Protein AF-A0A2D9RG79-F1 (afdb_monomer_lite)

Structure (mmCIF, N/CA/C/O backbone):
data_AF-A0A2D9RG79-F1
#
_entry.id   AF-A0A2D9RG79-F1
#
loop_
_atom_site.group_PDB
_atom_site.id
_atom_site.type_symbol
_atom_site.label_atom_id
_atom_site.label_alt_id
_atom_site.label_comp_id
_atom_site.label_asym_id
_atom_site.label_entity_id
_atom_site.label_seq_id
_atom_site.pdbx_PDB_ins_code
_atom_site.Cartn_x
_atom_site.Cartn_y
_atom_site.Cartn_z
_atom_site.occupancy
_atom_site.B_iso_or_equiv
_atom_site.auth_seq_id
_atom_site.auth_comp_id
_atom_site.auth_asym_id
_atom_site.auth_atom_id
_atom_site.pdbx_PDB_model_num
ATOM 1 N N . MET A 1 1 ? 16.481 -12.600 -15.174 1.00 59.59 1 MET A N 1
ATOM 2 C CA . MET A 1 1 ? 15.598 -11.558 -14.614 1.00 59.59 1 MET A CA 1
ATOM 3 C C . MET A 1 1 ? 16.467 -10.384 -14.225 1.00 59.59 1 MET A C 1
ATOM 5 O O . MET A 1 1 ? 17.260 -10.529 -13.307 1.00 59.59 1 MET A O 1
ATOM 9 N N . ASN A 1 2 ? 16.383 -9.276 -14.959 1.00 85.81 2 ASN A N 1
ATOM 10 C CA . ASN A 1 2 ? 17.203 -8.097 -14.692 1.00 85.81 2 ASN A CA 1
ATOM 11 C C . ASN A 1 2 ? 16.375 -7.102 -13.884 1.00 85.81 2 ASN A C 1
ATOM 13 O O . ASN A 1 2 ? 15.755 -6.217 -14.458 1.00 85.81 2 ASN A O 1
ATOM 17 N N . TRP A 1 3 ? 16.332 -7.297 -12.565 1.00 89.75 3 TRP A N 1
ATOM 18 C CA . TRP A 1 3 ? 15.822 -6.268 -11.665 1.00 89.75 3 TRP A CA 1
ATOM 19 C C . TRP A 1 3 ? 16.822 -5.119 -11.643 1.00 89.75 3 TRP A C 1
ATOM 21 O O . TRP A 1 3 ? 18.012 -5.306 -11.381 1.00 89.75 3 TRP A O 1
ATOM 31 N N . THR A 1 4 ? 16.332 -3.935 -11.952 1.00 95.56 4 THR A N 1
ATOM 32 C CA . THR A 1 4 ? 17.068 -2.683 -11.904 1.00 95.56 4 THR A CA 1
ATOM 33 C C . THR A 1 4 ? 16.993 -2.086 -10.500 1.00 95.56 4 THR A C 1
ATOM 35 O O . THR A 1 4 ? 16.170 -2.472 -9.670 1.00 95.56 4 THR A O 1
ATOM 38 N N . LEU A 1 5 ? 17.837 -1.090 -10.223 1.00 96.56 5 LEU A N 1
ATOM 39 C CA . LEU A 1 5 ? 17.771 -0.334 -8.969 1.00 96.56 5 LEU A CA 1
ATOM 40 C C . LEU A 1 5 ? 16.382 0.293 -8.738 1.00 96.56 5 LEU A C 1
ATOM 42 O O . LEU A 1 5 ? 15.941 0.395 -7.595 1.00 96.56 5 LEU A O 1
ATOM 46 N N . LEU A 1 6 ? 15.693 0.687 -9.814 1.00 95.25 6 LEU A N 1
ATOM 47 C CA . LEU A 1 6 ? 14.352 1.262 -9.733 1.00 95.25 6 LEU A CA 1
ATOM 48 C C . LEU A 1 6 ? 13.321 0.240 -9.250 1.00 95.25 6 LEU A C 1
ATOM 50 O O . LEU A 1 6 ? 12.472 0.601 -8.442 1.00 95.25 6 LEU A O 1
ATOM 54 N N . ASP A 1 7 ? 13.438 -1.027 -9.653 1.00 94.44 7 ASP A N 1
ATOM 55 C CA . ASP A 1 7 ? 12.529 -2.093 -9.210 1.00 94.44 7 ASP A CA 1
ATOM 56 C C . ASP A 1 7 ? 12.661 -2.336 -7.701 1.00 94.44 7 ASP A C 1
ATOM 58 O O . ASP A 1 7 ? 11.668 -2.4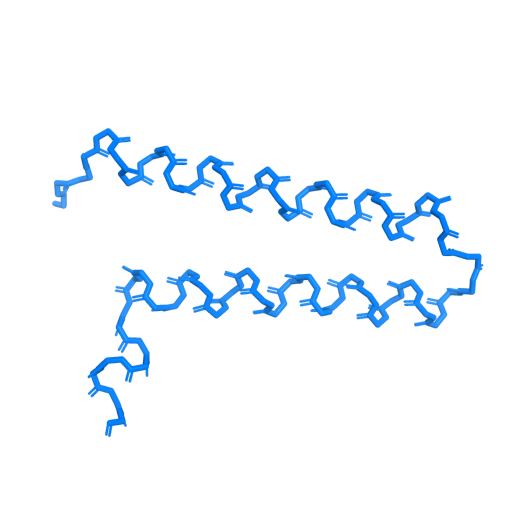32 -6.977 1.00 94.44 7 ASP A O 1
ATOM 62 N N . PHE A 1 8 ? 13.896 -2.342 -7.190 1.00 95.62 8 PHE A N 1
ATOM 63 C CA . PHE A 1 8 ? 14.147 -2.450 -5.751 1.00 95.62 8 PHE A CA 1
ATOM 64 C C . PHE A 1 8 ? 13.644 -1.233 -4.978 1.00 95.62 8 PHE A C 1
ATOM 66 O O . PHE A 1 8 ? 13.080 -1.387 -3.894 1.00 95.62 8 PHE A O 1
ATOM 73 N N . LEU A 1 9 ? 13.823 -0.027 -5.522 1.00 97.75 9 LEU A N 1
ATOM 74 C CA . LEU A 1 9 ? 13.317 1.191 -4.897 1.00 97.75 9 LEU A CA 1
ATOM 75 C C . LEU A 1 9 ? 11.783 1.201 -4.862 1.00 97.75 9 LEU A C 1
ATOM 77 O O . LEU A 1 9 ? 11.200 1.532 -3.830 1.00 97.75 9 LEU A O 1
ATOM 81 N N . ALA A 1 10 ? 11.131 0.788 -5.949 1.00 96.44 10 ALA A N 1
ATOM 82 C CA . ALA A 1 10 ? 9.683 0.645 -6.013 1.00 96.44 10 ALA A CA 1
ATOM 83 C C . ALA A 1 10 ? 9.182 -0.375 -4.979 1.00 96.44 10 ALA A C 1
ATOM 85 O O . ALA A 1 10 ? 8.270 -0.068 -4.212 1.00 96.44 10 ALA A O 1
ATOM 86 N N . ALA A 1 11 ? 9.826 -1.542 -4.879 1.00 96.25 11 ALA A N 1
ATOM 87 C CA . ALA A 1 11 ? 9.498 -2.550 -3.872 1.00 96.25 11 ALA A CA 1
ATOM 88 C C . ALA A 1 11 ? 9.702 -2.032 -2.437 1.00 96.25 11 ALA A C 1
ATOM 90 O O . ALA A 1 11 ? 8.854 -2.262 -1.574 1.00 96.25 11 ALA A O 1
ATOM 91 N N . PHE A 1 12 ? 10.787 -1.295 -2.175 1.00 97.88 12 PHE A N 1
ATOM 92 C CA . PHE A 1 12 ? 11.047 -0.678 -0.873 1.00 97.88 12 PHE A CA 1
ATOM 93 C C . PHE A 1 12 ? 9.948 0.314 -0.484 1.00 97.88 12 PHE A C 1
ATOM 95 O O . PHE A 1 12 ? 9.415 0.240 0.623 1.00 97.88 12 PHE A O 1
ATOM 102 N N . VAL A 1 13 ? 9.572 1.214 -1.398 1.00 98.19 13 VAL A N 1
ATOM 103 C CA . VAL A 1 13 ? 8.489 2.180 -1.167 1.00 98.19 13 VAL A CA 1
ATOM 104 C C . VAL A 1 13 ? 7.165 1.456 -0.941 1.00 98.19 13 VAL A C 1
ATOM 106 O O . VAL A 1 13 ? 6.453 1.770 0.011 1.00 98.19 13 VAL A O 1
ATOM 109 N N . LEU A 1 14 ? 6.853 0.456 -1.765 1.00 97.81 14 LEU A N 1
ATOM 110 C CA . LEU A 1 14 ? 5.612 -0.301 -1.670 1.00 97.81 14 LEU A CA 1
ATOM 111 C C . LEU A 1 14 ? 5.493 -1.028 -0.321 1.00 97.81 14 LEU A C 1
ATOM 113 O O . LEU A 1 14 ? 4.486 -0.896 0.375 1.00 97.81 14 LEU A O 1
ATOM 117 N N . LEU A 1 15 ? 6.540 -1.738 0.102 1.00 97.94 15 LEU A N 1
ATOM 118 C CA . LEU A 1 15 ? 6.570 -2.419 1.399 1.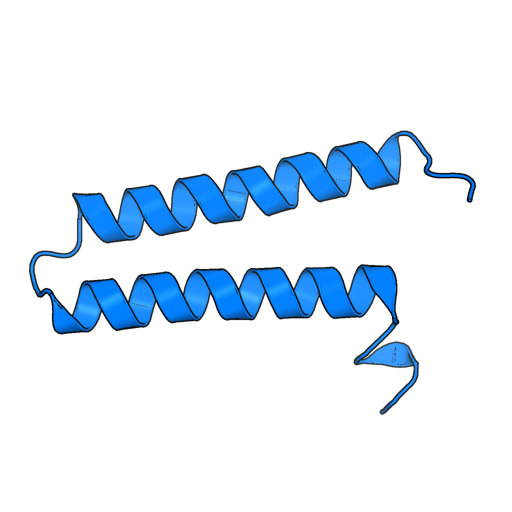00 97.94 15 LEU A CA 1
ATOM 119 C C . LEU A 1 15 ? 6.592 -1.433 2.573 1.00 97.94 15 LEU A C 1
ATOM 121 O O . LEU A 1 15 ? 5.949 -1.684 3.592 1.00 97.94 15 LEU A O 1
ATOM 125 N N . GLY A 1 16 ? 7.278 -0.297 2.429 1.00 98.38 16 GLY A N 1
ATOM 126 C CA . GLY A 1 16 ? 7.257 0.786 3.409 1.00 98.38 16 GLY A CA 1
ATOM 127 C C . GLY A 1 16 ? 5.842 1.319 3.631 1.00 98.38 16 GLY A C 1
ATOM 128 O O . GLY A 1 16 ? 5.385 1.397 4.771 1.00 98.38 16 GLY A O 1
ATOM 129 N N . LEU A 1 17 ? 5.103 1.590 2.552 1.00 98.25 17 LEU A N 1
ATOM 130 C CA . LEU A 1 17 ? 3.699 2.003 2.614 1.00 98.25 17 LEU A CA 1
ATOM 131 C C . LEU A 1 17 ? 2.810 0.929 3.245 1.00 98.25 17 LEU A C 1
ATOM 133 O O . LEU A 1 17 ? 1.953 1.259 4.066 1.00 98.25 17 LEU A O 1
ATOM 137 N N . ALA A 1 18 ? 3.035 -0.347 2.922 1.00 98.12 18 ALA A N 1
ATOM 138 C CA . ALA A 1 18 ? 2.320 -1.457 3.546 1.00 98.12 18 ALA A CA 1
ATOM 139 C C . ALA A 1 18 ? 2.537 -1.472 5.069 1.00 98.12 18 ALA A C 1
ATOM 141 O O . ALA A 1 18 ? 1.577 -1.491 5.844 1.00 98.12 18 ALA A O 1
ATOM 142 N N . ALA A 1 19 ? 3.798 -1.401 5.504 1.00 98.38 19 ALA A N 1
ATOM 143 C CA . ALA A 1 19 ? 4.170 -1.400 6.912 1.00 98.38 19 ALA A CA 1
ATOM 144 C C . ALA A 1 19 ? 3.595 -0.185 7.651 1.00 98.38 19 ALA A C 1
ATOM 146 O O . ALA A 1 19 ? 2.970 -0.342 8.701 1.00 98.38 19 ALA A O 1
ATOM 147 N N . THR A 1 20 ? 3.742 1.021 7.093 1.00 98.44 20 THR A N 1
ATOM 148 C CA . THR A 1 20 ? 3.196 2.248 7.685 1.00 98.44 20 THR A CA 1
ATOM 149 C C . THR A 1 20 ? 1.668 2.222 7.732 1.00 98.44 20 THR A C 1
ATOM 151 O O . THR A 1 20 ? 1.095 2.582 8.760 1.00 98.44 20 THR A O 1
ATOM 154 N N . GLY A 1 21 ? 0.994 1.756 6.677 1.00 98.19 21 GLY A N 1
ATOM 155 C CA . GLY A 1 21 ? -0.466 1.658 6.619 1.00 98.19 21 GLY A CA 1
ATOM 156 C C . GLY A 1 2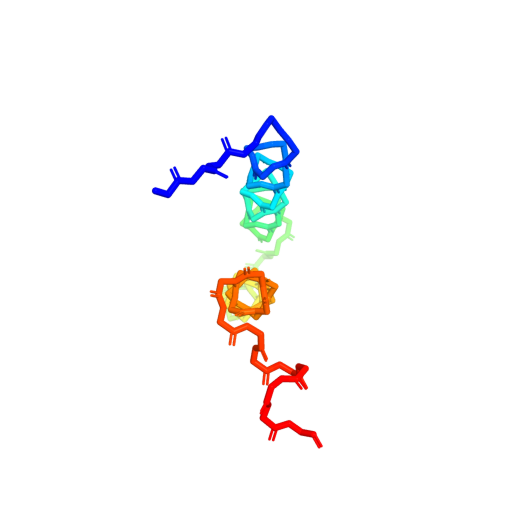1 ? -1.035 0.677 7.645 1.00 98.19 21 GLY A C 1
ATOM 157 O O . GLY A 1 21 ? -1.989 1.001 8.361 1.00 98.19 21 GLY A O 1
ATOM 158 N N . ILE A 1 22 ? -0.415 -0.499 7.784 1.00 98.19 22 ILE A N 1
ATOM 159 C CA . ILE A 1 22 ? -0.786 -1.483 8.808 1.00 98.19 22 ILE A CA 1
ATOM 160 C C . ILE A 1 22 ? -0.502 -0.924 10.204 1.00 98.19 22 ILE A C 1
ATOM 162 O O . ILE A 1 22 ? -1.390 -0.934 11.055 1.00 98.19 22 ILE A O 1
ATOM 166 N N . TRP A 1 23 ? 0.692 -0.380 10.449 1.00 98.50 23 TRP A N 1
ATOM 167 C CA . TRP A 1 23 ? 1.047 0.210 11.743 1.00 98.50 23 TRP A CA 1
ATOM 168 C C . TRP A 1 23 ? 0.082 1.329 12.152 1.00 98.50 23 TRP A C 1
ATOM 170 O O . TRP A 1 23 ? -0.400 1.353 13.287 1.00 98.50 23 TRP A O 1
ATOM 180 N N . PHE A 1 24 ? -0.258 2.222 11.220 1.00 98.19 24 PHE A N 1
ATOM 181 C CA . PHE A 1 24 ? -1.217 3.297 11.448 1.00 98.19 24 PHE A CA 1
ATOM 182 C C . PHE A 1 24 ? -2.595 2.741 11.818 1.00 98.19 24 PHE A C 1
ATOM 184 O O . PHE A 1 24 ? -3.180 3.178 12.814 1.00 98.19 24 PHE A O 1
ATOM 191 N N . SER A 1 25 ? -3.067 1.739 11.070 1.00 97.81 25 SER A N 1
ATOM 192 C CA . SER A 1 25 ? -4.340 1.055 11.314 1.00 97.81 25 SER A CA 1
ATOM 193 C C . SER A 1 25 ? -4.372 0.409 12.698 1.00 97.81 25 SER A C 1
ATOM 195 O O . SER A 1 25 ? -5.347 0.562 13.431 1.0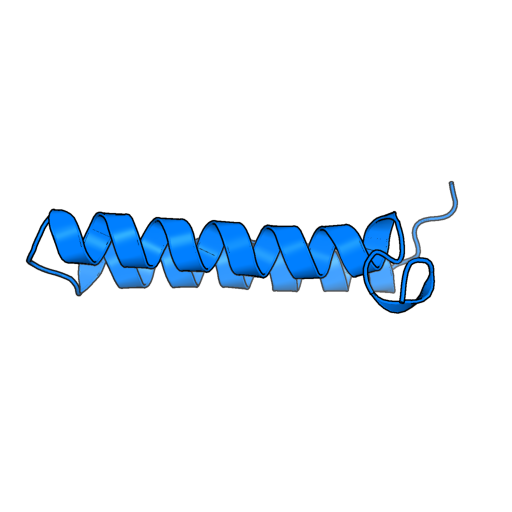0 97.81 25 SER A O 1
ATOM 197 N N . LEU A 1 26 ? -3.291 -0.265 13.096 1.00 97.44 26 LEU A N 1
ATOM 198 C CA . LEU A 1 26 ? -3.189 -0.908 14.403 1.00 97.44 26 LEU A CA 1
ATOM 199 C C . LEU A 1 26 ? -3.149 0.100 15.559 1.00 97.44 26 LEU A C 1
ATOM 201 O O . LEU A 1 26 ? -3.745 -0.157 16.605 1.00 97.44 26 LEU A O 1
ATOM 205 N N . LYS A 1 27 ? -2.463 1.233 15.374 1.00 97.81 27 LYS A N 1
ATOM 206 C CA . LYS A 1 27 ? -2.232 2.228 16.429 1.00 97.81 27 LYS A CA 1
ATOM 207 C C . LYS A 1 27 ? -3.401 3.192 16.637 1.00 97.81 27 LYS A C 1
ATOM 209 O O . LYS A 1 27 ? -3.641 3.603 17.769 1.00 97.81 27 LYS A O 1
ATOM 214 N N . HIS A 1 28 ? -4.117 3.565 15.576 1.00 97.06 28 HIS A N 1
ATOM 215 C CA . HIS A 1 28 ? -5.125 4.632 15.643 1.00 97.06 28 HIS A CA 1
ATOM 216 C C . HIS A 1 28 ? -6.569 4.121 15.606 1.00 97.06 28 HIS A C 1
ATOM 218 O O . HIS A 1 28 ? -7.470 4.801 16.104 1.00 97.06 28 HIS A O 1
ATOM 224 N N . LEU A 1 29 ? -6.823 2.922 15.068 1.00 96.62 29 LEU A N 1
ATOM 225 C CA . LEU A 1 29 ? -8.178 2.376 14.989 1.00 96.62 29 LEU A CA 1
ATOM 226 C C . LEU A 1 29 ? -8.509 1.559 16.241 1.00 96.62 29 LEU A C 1
ATOM 228 O O . LEU A 1 29 ? -7.951 0.491 16.490 1.00 96.62 29 LEU A O 1
ATOM 232 N N . LYS A 1 30 ? -9.464 2.070 17.025 1.00 94.50 30 LYS A N 1
ATOM 233 C CA . LYS A 1 30 ? -9.886 1.464 18.299 1.00 94.50 30 LYS A CA 1
ATOM 234 C C . LYS A 1 30 ? -10.796 0.249 18.120 1.00 94.50 30 LYS A C 1
ATOM 236 O O . LYS A 1 30 ? -10.759 -0.667 18.936 1.00 94.50 30 LYS A O 1
ATOM 241 N N . SER A 1 31 ? -11.626 0.240 17.075 1.00 97.31 31 SER A N 1
ATOM 242 C CA . SER A 1 31 ? -12.551 -0.868 16.828 1.00 97.31 31 SER A CA 1
ATOM 243 C C . SER A 1 31 ? -11.828 -2.025 16.131 1.00 97.31 31 SER A C 1
ATOM 245 O O . SER A 1 31 ? -11.182 -1.814 15.101 1.00 97.31 31 SER A O 1
ATOM 247 N N . PRO A 1 32 ? -11.952 -3.266 16.638 1.00 95.25 32 PRO A N 1
ATOM 248 C CA . PRO A 1 32 ? -11.303 -4.421 16.024 1.00 95.25 32 PRO A CA 1
ATOM 249 C C . PRO A 1 32 ? -11.806 -4.663 14.596 1.00 95.25 32 PRO A C 1
ATOM 251 O O . PRO A 1 32 ? -11.022 -5.042 13.729 1.00 95.25 32 PRO A O 1
ATOM 254 N N . ARG A 1 33 ? -13.089 -4.377 14.326 1.00 97.62 33 ARG A N 1
ATOM 255 C CA . ARG A 1 33 ? -13.685 -4.524 12.993 1.00 97.62 33 ARG A CA 1
ATOM 256 C C . ARG A 1 33 ? -13.124 -3.502 12.008 1.00 97.62 33 ARG A C 1
ATOM 258 O O . ARG A 1 33 ? -12.749 -3.878 10.904 1.00 97.62 33 ARG A O 1
ATOM 265 N N . THR A 1 34 ? -13.038 -2.227 12.395 1.00 97.56 34 THR A N 1
ATOM 266 C CA . THR A 1 34 ? -12.501 -1.186 11.500 1.00 97.56 34 THR A CA 1
ATOM 267 C C . THR A 1 34 ? -11.015 -1.389 11.245 1.00 97.56 34 THR A C 1
ATOM 269 O O . THR A 1 34 ? -10.564 -1.213 10.120 1.00 97.56 34 THR A O 1
ATOM 272 N N . ARG A 1 35 ? -10.270 -1.834 12.261 1.00 97.75 35 ARG A N 1
ATOM 273 C CA . ARG A 1 35 ? -8.859 -2.203 12.139 1.00 97.75 35 ARG A CA 1
ATOM 274 C C . ARG A 1 35 ? -8.645 -3.346 11.152 1.00 97.75 35 ARG A C 1
ATOM 276 O O . ARG A 1 35 ? -7.784 -3.232 10.289 1.00 97.75 35 ARG A O 1
ATOM 283 N N . ALA A 1 36 ? -9.439 -4.414 11.248 1.00 97.94 36 ALA A N 1
ATOM 284 C CA . ALA A 1 36 ? -9.353 -5.538 10.318 1.00 97.94 36 ALA A CA 1
ATOM 285 C C . ALA A 1 36 ? -9.644 -5.103 8.874 1.00 97.94 36 ALA A C 1
ATOM 287 O O . ALA A 1 36 ? -8.873 -5.428 7.977 1.00 97.94 36 ALA A O 1
ATOM 288 N N . ILE A 1 37 ? -10.705 -4.315 8.664 1.00 98.25 37 ILE A N 1
ATOM 289 C CA . ILE A 1 37 ? -11.050 -3.782 7.339 1.00 98.25 37 ILE A CA 1
ATOM 290 C C . ILE A 1 37 ? -9.913 -2.907 6.799 1.00 98.25 37 ILE A C 1
ATOM 292 O O . ILE A 1 37 ? -9.482 -3.119 5.674 1.00 98.25 37 ILE A O 1
ATOM 296 N N . ALA A 1 38 ? -9.378 -1.980 7.597 1.00 98.06 38 ALA A N 1
ATOM 297 C CA . ALA A 1 38 ? -8.295 -1.099 7.164 1.00 98.06 38 ALA A CA 1
ATOM 298 C C . ALA A 1 38 ? -7.020 -1.873 6.789 1.00 98.06 38 ALA A C 1
ATOM 300 O O . ALA A 1 38 ? -6.448 -1.621 5.732 1.00 98.06 38 ALA A O 1
ATOM 301 N N . CYS A 1 39 ? -6.609 -2.856 7.598 1.00 98.12 39 CYS A N 1
ATOM 302 C CA . CYS A 1 39 ? -5.467 -3.710 7.269 1.00 98.12 39 CYS A CA 1
ATOM 303 C C . CYS A 1 39 ? -5.704 -4.508 5.978 1.00 98.12 39 CYS A C 1
ATOM 305 O O . CYS A 1 39 ? -4.815 -4.562 5.133 1.00 98.12 39 CYS A O 1
ATOM 307 N N . MET A 1 40 ? -6.899 -5.084 5.800 1.00 98.38 40 MET A N 1
ATOM 308 C CA . MET A 1 40 ? -7.256 -5.796 4.568 1.00 98.38 40 MET A CA 1
ATOM 309 C C . MET A 1 40 ? -7.208 -4.874 3.351 1.00 98.38 40 MET A C 1
ATOM 311 O O . MET A 1 40 ? -6.650 -5.255 2.327 1.00 98.38 40 MET A O 1
ATOM 315 N N . THR A 1 41 ? -7.722 -3.649 3.469 1.00 98.31 41 THR A N 1
ATOM 316 C CA . THR A 1 41 ? -7.645 -2.648 2.402 1.00 98.31 41 THR A CA 1
ATOM 317 C C . THR A 1 41 ? -6.197 -2.327 2.042 1.00 98.31 41 THR A C 1
ATOM 319 O O . THR A 1 41 ? -5.863 -2.331 0.862 1.00 98.31 41 THR A O 1
ATOM 322 N N . VAL A 1 42 ? -5.319 -2.103 3.029 1.00 98.25 42 VAL A N 1
ATOM 323 C CA . VAL A 1 42 ? -3.886 -1.866 2.774 1.00 98.25 42 VAL A CA 1
ATOM 324 C C . VAL A 1 42 ? -3.271 -3.046 2.020 1.00 98.25 42 VAL A C 1
ATOM 326 O O . VAL A 1 42 ? -2.629 -2.837 0.997 1.00 98.25 42 VAL A O 1
ATOM 329 N N . VAL A 1 43 ? -3.507 -4.281 2.470 1.00 98.19 43 VAL A N 1
ATOM 330 C CA . VAL A 1 43 ? -2.971 -5.486 1.814 1.00 98.19 43 VAL A CA 1
ATOM 331 C C . VAL A 1 43 ? -3.468 -5.612 0.372 1.00 98.19 43 VAL A C 1
ATOM 333 O O . VAL A 1 43 ? -2.662 -5.857 -0.521 1.00 98.19 43 VAL A O 1
ATOM 336 N N . VAL A 1 44 ? -4.765 -5.409 0.127 1.00 98.31 44 VAL A N 1
ATOM 337 C CA . VAL A 1 44 ? -5.347 -5.492 -1.222 1.00 98.31 44 VAL A CA 1
ATOM 338 C C . VAL A 1 44 ? -4.755 -4.426 -2.140 1.00 98.31 44 VAL A C 1
ATOM 340 O O . VAL A 1 44 ? -4.339 -4.754 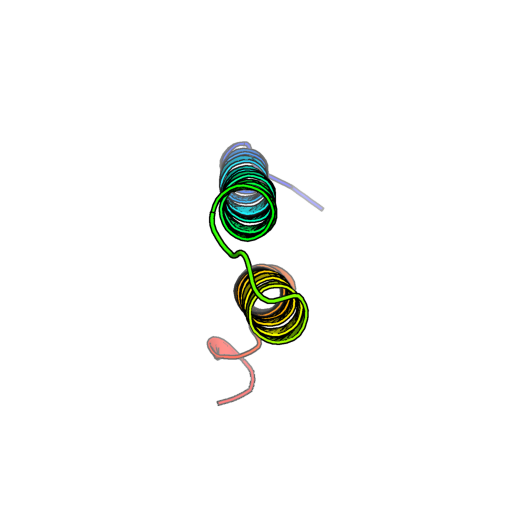-3.244 1.00 98.31 44 VAL A O 1
ATOM 343 N N . LEU A 1 45 ? -4.654 -3.172 -1.691 1.00 98.06 45 LEU A N 1
ATOM 344 C CA . LEU A 1 45 ? -4.072 -2.095 -2.500 1.00 98.06 45 LEU A CA 1
ATOM 345 C C . LEU A 1 45 ? -2.618 -2.392 -2.883 1.00 98.06 45 LEU A C 1
ATOM 347 O O . LEU A 1 45 ? -2.242 -2.243 -4.042 1.00 98.06 45 LEU A O 1
ATOM 351 N N . ILE A 1 46 ? -1.816 -2.864 -1.928 1.00 97.88 46 ILE A N 1
ATOM 352 C CA . ILE A 1 46 ? -0.422 -3.247 -2.170 1.00 97.88 46 ILE A CA 1
ATOM 353 C C . ILE A 1 46 ? -0.333 -4.418 -3.153 1.00 97.88 46 ILE A C 1
ATOM 355 O O . ILE A 1 46 ? 0.484 -4.382 -4.072 1.00 97.88 46 ILE A O 1
ATOM 359 N N . ALA A 1 47 ? -1.190 -5.429 -2.998 1.00 97.44 47 ALA A N 1
ATOM 360 C CA . ALA A 1 47 ? -1.239 -6.576 -3.897 1.00 97.44 47 ALA A CA 1
ATOM 361 C C . ALA A 1 47 ? -1.639 -6.181 -5.326 1.00 97.44 47 ALA A C 1
ATOM 363 O O . ALA A 1 47 ? -1.076 -6.724 -6.269 1.00 97.44 47 ALA A O 1
ATOM 364 N N . LEU A 1 48 ? -2.559 -5.225 -5.500 1.00 97.50 48 LEU A N 1
ATOM 365 C CA . LEU A 1 48 ? -2.951 -4.726 -6.822 1.00 97.50 48 LEU A CA 1
ATOM 366 C C . LEU A 1 48 ? -1.808 -3.980 -7.515 1.00 97.50 48 LEU A C 1
ATOM 368 O O . LEU A 1 48 ? -1.555 -4.220 -8.691 1.00 97.50 48 LEU A O 1
ATOM 372 N N . VAL A 1 49 ? -1.084 -3.121 -6.792 1.00 97.00 49 VAL A N 1
ATOM 373 C CA . VAL A 1 49 ? 0.083 -2.420 -7.357 1.00 97.00 49 VAL A CA 1
ATOM 374 C C . VAL A 1 49 ? 1.197 -3.408 -7.700 1.00 97.00 49 VAL A C 1
ATOM 376 O O . VAL A 1 49 ? 1.821 -3.296 -8.752 1.00 97.00 49 VAL A O 1
ATOM 379 N N . TRP A 1 50 ? 1.424 -4.408 -6.845 1.00 96.38 50 TRP A N 1
ATOM 380 C CA . TRP A 1 50 ? 2.369 -5.481 -7.141 1.00 96.38 50 TRP A CA 1
ATOM 381 C C . TRP A 1 50 ? 1.948 -6.292 -8.369 1.00 96.38 50 TRP A C 1
ATOM 383 O O . TRP A 1 50 ? 2.780 -6.585 -9.219 1.00 96.38 50 TRP A O 1
ATOM 393 N N . ALA A 1 51 ? 0.668 -6.656 -8.471 1.00 96.38 51 ALA A N 1
ATOM 394 C CA . ALA A 1 51 ? 0.136 -7.404 -9.603 1.00 96.38 51 ALA A CA 1
ATOM 395 C C . ALA A 1 51 ? 0.291 -6.623 -10.912 1.00 96.38 51 ALA A C 1
ATOM 397 O O . ALA A 1 51 ? 0.705 -7.203 -11.909 1.00 96.38 51 ALA A O 1
ATOM 398 N N . GLU A 1 52 ? 0.049 -5.313 -10.903 1.00 95.19 52 GLU A N 1
ATOM 399 C CA . GLU A 1 52 ? 0.332 -4.477 -12.069 1.00 95.19 52 GLU A CA 1
ATOM 400 C C . GLU A 1 52 ? 1.818 -4.500 -12.436 1.00 95.19 52 GLU A C 1
ATOM 402 O O . GLU A 1 52 ? 2.166 -4.778 -13.576 1.00 95.19 52 GLU A O 1
ATOM 407 N N . GLY A 1 53 ? 2.715 -4.300 -11.466 1.00 92.88 53 GLY A N 1
ATOM 408 C CA . GLY A 1 53 ? 4.155 -4.305 -11.737 1.00 92.88 53 GLY A CA 1
ATOM 409 C C . GLY A 1 53 ? 4.720 -5.670 -12.156 1.00 92.88 53 GLY A C 1
ATOM 410 O O . GLY A 1 53 ? 5.722 -5.725 -12.863 1.00 92.88 53 GLY A O 1
ATOM 411 N N . ALA A 1 54 ? 4.109 -6.772 -11.714 1.00 91.81 54 ALA A N 1
ATOM 412 C CA . ALA A 1 54 ? 4.609 -8.124 -11.954 1.00 91.81 54 ALA A CA 1
ATOM 413 C C . ALA A 1 54 ? 4.016 -8.781 -13.205 1.00 91.81 54 ALA A C 1
ATOM 415 O O . ALA A 1 54 ? 4.728 -9.494 -13.910 1.00 91.81 54 ALA A O 1
ATOM 416 N N . VAL A 1 55 ? 2.713 -8.600 -13.432 1.00 93.31 55 VAL A N 1
ATOM 417 C CA . VAL A 1 55 ? 1.957 -9.298 -14.484 1.00 93.31 55 VAL A CA 1
ATOM 418 C C . VAL A 1 55 ? 1.105 -8.364 -15.343 1.00 93.31 55 VAL A C 1
ATOM 420 O O . VAL A 1 55 ? 0.322 -8.873 -16.134 1.00 93.31 55 VAL A O 1
ATOM 423 N N . GLY A 1 56 ? 1.196 -7.041 -15.158 1.00 93.88 56 GLY A N 1
ATOM 424 C CA . GLY A 1 56 ? 0.443 -6.073 -15.958 1.00 93.88 56 GLY A CA 1
ATOM 425 C C . GLY A 1 56 ? -1.068 -6.247 -15.842 1.00 93.88 56 GLY A C 1
ATOM 426 O O . GLY A 1 56 ? -1.767 -6.148 -16.839 1.00 93.88 56 GLY A O 1
ATOM 427 N N . VAL A 1 57 ? -1.601 -6.569 -14.655 1.00 94.38 57 VAL A N 1
ATOM 428 C CA . VAL A 1 57 ? -3.007 -6.999 -14.507 1.00 94.38 57 VAL A CA 1
ATOM 429 C C . VAL A 1 57 ? -4.040 -6.021 -15.091 1.00 94.38 57 VAL A C 1
ATOM 431 O O . VAL A 1 57 ? -5.101 -6.451 -15.530 1.00 94.38 57 VAL A O 1
ATOM 434 N N . PHE A 1 58 ? -3.761 -4.718 -15.096 1.00 93.25 58 PHE A N 1
ATOM 435 C CA . PHE A 1 58 ? -4.635 -3.703 -15.679 1.00 93.25 58 PHE A CA 1
ATOM 436 C C . PHE A 1 58 ? -4.294 -3.408 -17.135 1.00 93.25 58 PHE A C 1
ATOM 438 O O . PHE A 1 58 ? -5.201 -3.165 -17.917 1.00 93.25 58 PHE A O 1
ATOM 445 N N . THR A 1 59 ? -3.011 -3.429 -17.491 1.00 93.31 59 THR A N 1
ATOM 446 C CA . THR A 1 59 ? -2.551 -3.101 -18.847 1.00 93.31 59 THR A CA 1
ATOM 447 C C . THR A 1 59 ? -2.738 -4.261 -19.836 1.00 93.31 59 THR A C 1
ATOM 449 O O . THR A 1 59 ? -3.052 -4.029 -20.999 1.00 93.31 59 THR A O 1
ATOM 452 N N . ASP A 1 60 ? -2.564 -5.504 -19.387 1.00 87.44 60 ASP A N 1
ATOM 453 C CA . ASP A 1 60 ? -2.562 -6.703 -20.234 1.00 87.44 60 ASP A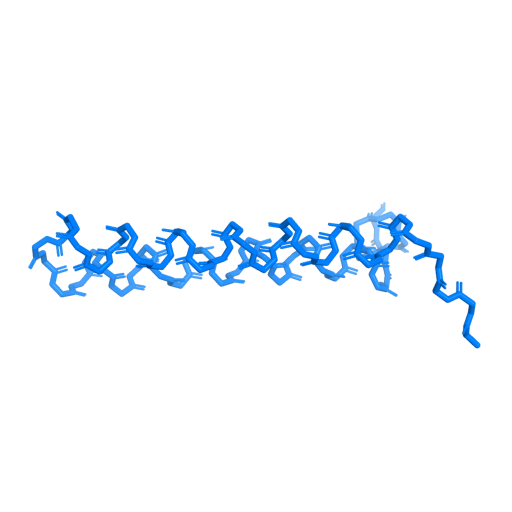 CA 1
ATOM 454 C C . ASP A 1 60 ? -3.936 -7.397 -20.312 1.00 87.44 60 ASP A C 1
ATOM 456 O O . ASP A 1 60 ? -4.175 -8.178 -21.235 1.00 87.44 60 ASP A O 1
ATOM 460 N N . PHE A 1 61 ? -4.845 -7.148 -19.358 1.00 74.81 61 PHE A N 1
ATOM 461 C CA . PHE A 1 61 ? -6.146 -7.838 -19.274 1.00 74.81 61 PHE A CA 1
ATOM 462 C C . PHE A 1 61 ? -7.384 -6.951 -19.504 1.00 74.81 61 PHE A C 1
ATOM 464 O O . PHE A 1 61 ? -8.491 -7.496 -19.542 1.00 74.81 61 PHE A O 1
ATOM 471 N N . PHE A 1 62 ? -7.238 -5.631 -19.659 1.00 65.38 62 PHE A N 1
ATOM 472 C CA . PHE A 1 62 ? -8.337 -4.696 -19.955 1.00 65.38 62 PHE A CA 1
ATOM 473 C C . PHE A 1 62 ? -8.048 -3.887 -21.218 1.00 65.38 62 PHE A C 1
ATOM 475 O O . PHE A 1 62 ? -9.029 -3.593 -21.941 1.00 65.38 62 PHE A O 1
#

Secondary structure (DSSP, 8-state):
----HHHHHHHHHHHHHHHHHHHHHHHH--SHHHHHHHHHHHHHHHHHHHHHHHH-TTTTT-

Radius of gyration: 14.17 Å; chains: 1; bounding box: 32×16×38 Å

pLDDT: mean 94.94, std 7.03, range [59.59, 98.5]

Foldseek 3Di:
DDDDPVNVVVVVVLVVQLVVQLVCLVPPPPDPVSSVVSNVVSVVVSVVVVCCVPPVCPNPPD

Sequence (62 aa):
MNWTLLDFLAAFVLLGLAATGIWFSLKHLKSPRTRAIACMTVVVLIALVWAEGAVGVFTDFF